Protein AF-A0A2V2YV41-F1 (afdb_monome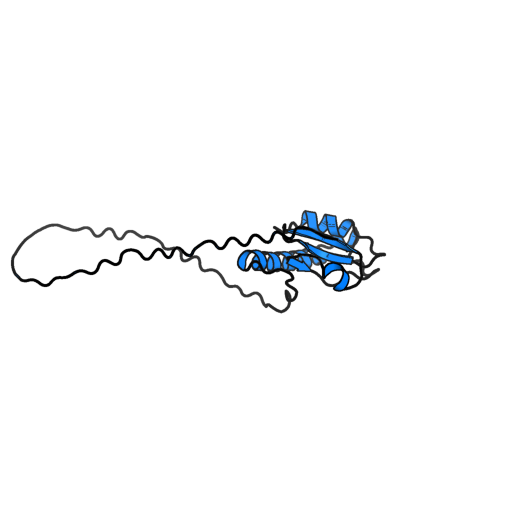r_lite)

Sequence (158 aa):
MPDKKQLKETIAQGDDSIDYVLILNTDGTFELIEGAGAGAVSHLNYVTRWNPFDQGNDYVGSKAAKDKEHISRIMDGAKKAWDKFKETGYTRITNLWEYPPLFHATTSTQIMNRSLTARCRKRPILVSSTCTRPHYCWADLIHKKPVLDFSITNSDET

Structure (mmCIF, N/CA/C/O backbone):
data_AF-A0A2V2YV41-F1
#
_entry.id   AF-A0A2V2YV41-F1
#
loop_
_atom_site.group_PDB
_atom_site.id
_atom_site.type_symbol
_atom_site.label_atom_id
_atom_site.label_alt_id
_atom_site.label_comp_id
_atom_site.label_asym_id
_atom_site.label_entity_id
_atom_site.label_seq_id
_atom_site.pdbx_PDB_ins_code
_atom_site.Cartn_x
_atom_site.Cartn_y
_atom_site.Cartn_z
_atom_site.occupancy
_atom_site.B_iso_or_equiv
_atom_site.auth_seq_id
_atom_site.auth_comp_id
_atom_site.auth_asym_id
_atom_site.auth_atom_id
_atom_site.pdbx_PDB_model_num
ATOM 1 N N . MET A 1 1 ? -0.597 -4.428 12.226 1.00 90.06 1 MET A N 1
ATOM 2 C CA . MET A 1 1 ? -0.262 -2.985 12.117 1.00 90.06 1 MET A CA 1
ATOM 3 C C . MET A 1 1 ? 0.453 -2.806 10.792 1.00 90.06 1 MET A C 1
ATOM 5 O O . MET A 1 1 ? 1.284 -3.662 10.513 1.00 90.06 1 MET A O 1
ATOM 9 N N . PRO A 1 2 ? 0.158 -1.754 10.010 1.00 94.75 2 PRO A N 1
ATOM 10 C CA . PRO A 1 2 ? 0.751 -1.560 8.692 1.00 94.75 2 PRO A CA 1
ATOM 11 C C . PRO A 1 2 ? 2.268 -1.415 8.785 1.00 94.75 2 PRO A C 1
ATOM 13 O O . PRO A 1 2 ? 2.764 -0.593 9.564 1.00 94.75 2 PRO A O 1
ATOM 16 N N . ASP A 1 3 ? 2.996 -2.191 7.987 1.00 97.19 3 ASP A N 1
ATOM 17 C CA . ASP A 1 3 ? 4.456 -2.176 7.961 1.00 97.19 3 ASP A CA 1
ATOM 18 C C . ASP A 1 3 ? 5.004 -1.518 6.689 1.00 97.19 3 ASP A C 1
ATOM 20 O O . ASP A 1 3 ? 4.593 -1.807 5.566 1.00 97.19 3 ASP A O 1
ATOM 24 N N . LYS A 1 4 ? 5.987 -0.632 6.871 1.00 97.25 4 LYS A N 1
ATOM 25 C CA . LYS A 1 4 ? 6.600 0.121 5.771 1.00 97.25 4 LYS A CA 1
ATOM 26 C C . LYS A 1 4 ? 7.481 -0.762 4.892 1.00 97.25 4 LYS A C 1
ATOM 28 O O . LYS A 1 4 ? 7.612 -0.473 3.704 1.00 97.25 4 LYS A O 1
ATOM 33 N N . LYS A 1 5 ? 8.146 -1.770 5.465 1.00 97.88 5 LYS A N 1
ATOM 34 C CA . LYS A 1 5 ? 8.995 -2.676 4.684 1.00 97.88 5 LYS A CA 1
ATOM 35 C C . LYS A 1 5 ? 8.114 -3.548 3.792 1.00 97.88 5 LYS A C 1
ATOM 37 O O . LYS A 1 5 ? 8.352 -3.574 2.589 1.00 97.88 5 LYS A O 1
ATOM 42 N N . GLN A 1 6 ? 7.058 -4.126 4.356 1.00 98.12 6 GLN A N 1
ATOM 43 C CA . GLN A 1 6 ? 6.089 -4.917 3.607 1.00 98.12 6 GLN A CA 1
ATOM 44 C C . GLN A 1 6 ? 5.402 -4.102 2.499 1.00 98.12 6 GLN A C 1
ATOM 46 O O . GLN A 1 6 ? 5.354 -4.570 1.370 1.00 98.12 6 GLN A O 1
ATOM 51 N N . LEU A 1 7 ? 5.006 -2.845 2.750 1.00 97.69 7 LEU A N 1
ATOM 52 C CA . LEU A 1 7 ? 4.485 -1.967 1.690 1.00 97.69 7 LEU A CA 1
ATOM 53 C C . LEU A 1 7 ? 5.456 -1.820 0.508 1.00 97.69 7 LEU A C 1
ATOM 55 O O . LEU A 1 7 ? 5.050 -1.873 -0.651 1.00 97.69 7 LEU A O 1
ATOM 59 N N . LYS A 1 8 ? 6.744 -1.592 0.792 1.00 98.12 8 LYS A N 1
ATOM 60 C CA . LYS A 1 8 ? 7.758 -1.435 -0.259 1.00 98.12 8 LYS A CA 1
ATOM 61 C C . LYS A 1 8 ? 7.934 -2.709 -1.069 1.00 98.12 8 LYS A C 1
ATOM 63 O O . LYS A 1 8 ? 8.119 -2.619 -2.275 1.00 98.12 8 LYS A O 1
ATOM 68 N N . GLU A 1 9 ? 7.920 -3.859 -0.404 1.00 98.06 9 GLU A N 1
ATOM 69 C CA . GLU A 1 9 ? 8.010 -5.164 -1.058 1.00 98.06 9 GLU A CA 1
ATOM 70 C C . GLU A 1 9 ? 6.800 -5.387 -1.969 1.00 98.06 9 GLU A C 1
ATOM 72 O O . GLU A 1 9 ? 6.989 -5.705 -3.139 1.00 98.06 9 GLU A O 1
ATOM 77 N N . THR A 1 10 ? 5.590 -5.099 -1.482 1.00 97.81 10 THR A N 1
ATOM 78 C CA . THR A 1 10 ? 4.350 -5.169 -2.264 1.00 97.81 10 THR A CA 1
ATOM 79 C C . THR A 1 10 ? 4.395 -4.260 -3.493 1.00 97.81 10 THR A C 1
ATOM 81 O O . THR A 1 10 ? 4.162 -4.725 -4.602 1.00 97.81 10 THR A O 1
ATOM 84 N N . ILE A 1 11 ? 4.762 -2.982 -3.343 1.00 96.88 11 ILE A N 1
ATOM 85 C CA . ILE A 1 11 ? 4.861 -2.055 -4.485 1.00 96.88 11 ILE A CA 1
ATOM 86 C C . ILE A 1 11 ? 5.948 -2.500 -5.469 1.00 96.88 11 ILE A C 1
ATOM 88 O O . ILE A 1 11 ? 5.744 -2.421 -6.675 1.00 96.88 11 ILE A O 1
ATOM 92 N N . ALA A 1 12 ? 7.089 -2.998 -4.982 1.00 97.50 12 ALA A N 1
ATOM 93 C CA . ALA A 1 12 ? 8.193 -3.431 -5.839 1.00 97.50 12 ALA A CA 1
ATOM 94 C C . ALA A 1 12 ? 7.843 -4.627 -6.737 1.00 97.50 12 ALA A C 1
ATOM 96 O O . ALA A 1 12 ? 8.488 -4.787 -7.774 1.00 97.50 12 ALA A O 1
ATOM 97 N N . GLN A 1 13 ? 6.872 -5.449 -6.324 1.00 96.12 13 GLN A N 1
ATOM 98 C CA . GLN A 1 13 ? 6.401 -6.631 -7.051 1.00 96.12 13 GLN A CA 1
ATOM 99 C C . GLN A 1 13 ? 5.414 -6.306 -8.180 1.00 96.12 13 GLN A C 1
ATOM 101 O O . GLN A 1 13 ? 5.215 -7.156 -9.041 1.00 96.12 13 GLN A O 1
ATOM 106 N N . GLY A 1 14 ? 4.805 -5.116 -8.184 1.00 94.06 14 GLY A N 1
ATOM 107 C CA . GLY A 1 14 ? 3.838 -4.733 -9.214 1.00 94.06 14 GLY A CA 1
ATOM 108 C C . GLY A 1 14 ? 4.480 -4.506 -10.585 1.00 94.06 14 GLY A C 1
ATOM 109 O O . GLY A 1 14 ? 5.595 -3.983 -10.682 1.00 94.06 14 GLY A O 1
ATOM 110 N N . ASP A 1 15 ? 3.753 -4.883 -11.636 1.00 93.25 15 ASP A N 1
ATOM 111 C CA . ASP A 1 15 ? 4.116 -4.653 -13.035 1.00 93.25 15 ASP A CA 1
ATOM 112 C C . ASP A 1 15 ? 3.401 -3.405 -13.575 1.00 93.25 15 ASP A C 1
ATOM 114 O O . ASP A 1 15 ? 2.194 -3.402 -13.766 1.00 93.25 15 ASP A O 1
ATOM 118 N N . ASP A 1 16 ? 4.138 -2.337 -13.877 1.00 92.12 16 ASP A N 1
ATOM 119 C CA . ASP A 1 16 ? 3.558 -1.070 -14.357 1.00 92.12 16 ASP A CA 1
ATOM 120 C C . ASP A 1 16 ? 2.839 -1.181 -15.720 1.00 92.12 16 ASP A C 1
ATOM 122 O O . ASP A 1 16 ? 2.260 -0.208 -16.197 1.00 92.12 16 ASP A O 1
ATOM 126 N N . SER A 1 17 ? 2.851 -2.357 -16.360 1.00 93.12 17 SER A N 1
ATOM 127 C CA . SER A 1 17 ? 2.025 -2.668 -17.531 1.00 93.12 17 SER A CA 1
ATOM 128 C C . SER A 1 17 ? 0.575 -3.075 -17.210 1.00 93.12 17 SER A C 1
ATOM 130 O O . SER A 1 17 ? -0.204 -3.274 -18.142 1.00 93.12 17 SER A O 1
ATOM 132 N N . ILE A 1 18 ? 0.203 -3.187 -15.930 1.00 93.00 18 ILE A N 1
ATOM 133 C CA . ILE A 1 18 ? -1.115 -3.638 -15.460 1.00 93.00 18 ILE A CA 1
ATOM 134 C C .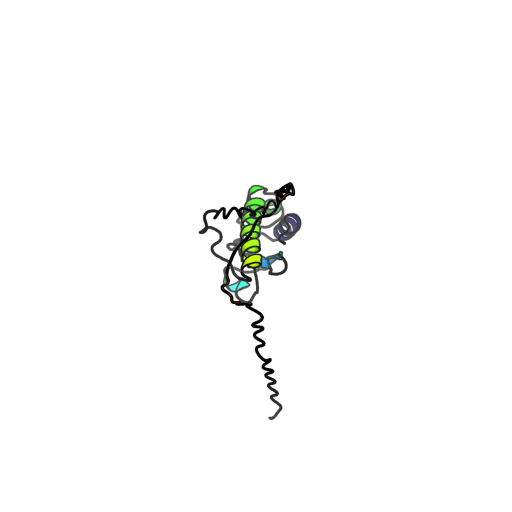 ILE A 1 18 ? -1.706 -2.604 -14.492 1.00 93.00 18 ILE A C 1
ATOM 136 O O . ILE A 1 18 ? -0.990 -1.998 -13.697 1.00 93.00 18 ILE A O 1
ATOM 140 N N . ASP A 1 19 ? -3.030 -2.433 -14.524 1.00 92.75 19 ASP A N 1
ATOM 141 C CA . ASP A 1 19 ? -3.746 -1.632 -13.530 1.00 92.75 19 ASP A CA 1
ATOM 142 C C . ASP A 1 19 ? -3.824 -2.368 -12.188 1.00 92.75 19 ASP A C 1
ATOM 144 O O . ASP A 1 19 ? -4.266 -3.521 -12.122 1.00 92.75 19 ASP A O 1
ATOM 148 N N . TYR A 1 20 ? -3.493 -1.677 -11.099 1.00 94.88 20 TYR A N 1
ATOM 149 C CA . TYR A 1 20 ? -3.603 -2.232 -9.752 1.00 94.88 20 TYR A CA 1
ATOM 150 C C . TYR A 1 20 ? -4.450 -1.378 -8.819 1.00 94.88 20 TYR A C 1
ATOM 152 O O . TYR A 1 20 ? -4.476 -0.152 -8.890 1.00 94.88 20 TYR A O 1
ATOM 160 N N . VAL A 1 21 ? -5.061 -2.024 -7.831 1.00 94.69 21 VAL A N 1
ATOM 161 C 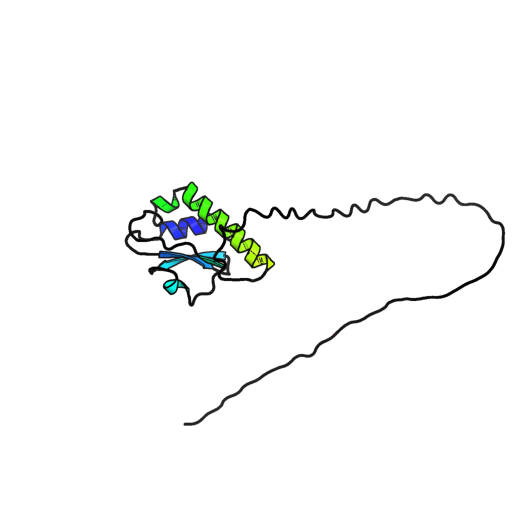CA . VAL A 1 21 ? -5.609 -1.364 -6.647 1.00 94.69 21 VAL A CA 1
ATOM 162 C C . VAL A 1 21 ? -4.827 -1.826 -5.430 1.00 94.69 21 VAL A C 1
ATOM 164 O O . VAL A 1 21 ? -4.867 -2.996 -5.053 1.00 94.69 21 VAL A O 1
ATOM 167 N N . LEU A 1 22 ? -4.143 -0.888 -4.777 1.00 95.38 22 LEU A N 1
ATOM 168 C CA . LEU A 1 22 ? -3.520 -1.143 -3.485 1.00 95.38 22 LEU A CA 1
ATOM 169 C C . LEU A 1 22 ? -4.584 -1.138 -2.384 1.00 95.38 22 LEU A C 1
ATOM 171 O O . LEU A 1 22 ? -5.354 -0.176 -2.249 1.00 95.38 22 LEU A O 1
ATOM 175 N N . ILE A 1 23 ? -4.575 -2.178 -1.557 1.00 96.19 23 ILE A N 1
ATOM 176 C CA . ILE A 1 23 ? -5.420 -2.293 -0.368 1.00 96.19 23 ILE A CA 1
ATOM 177 C C . ILE A 1 23 ? -4.584 -2.517 0.891 1.00 96.19 23 ILE A C 1
ATOM 179 O O . ILE A 1 23 ? -3.462 -3.021 0.846 1.00 96.19 23 ILE A O 1
ATOM 183 N N . LEU A 1 24 ? -5.159 -2.131 2.029 1.00 97.38 24 LEU A N 1
ATOM 184 C CA . LEU A 1 24 ? -4.695 -2.516 3.358 1.00 97.38 24 LEU A CA 1
ATOM 185 C C . LEU A 1 24 ? -5.712 -3.485 3.959 1.00 97.38 24 LEU A C 1
ATOM 187 O O . LEU A 1 24 ? -6.835 -3.082 4.268 1.00 97.38 24 LEU A O 1
ATOM 191 N N . ASN A 1 25 ? -5.316 -4.735 4.152 1.00 97.38 25 ASN A N 1
ATOM 192 C CA . ASN A 1 25 ? -6.153 -5.789 4.708 1.00 97.38 25 ASN A CA 1
ATOM 193 C C . ASN A 1 25 ? -6.408 -5.597 6.211 1.00 97.38 25 ASN A C 1
ATOM 195 O O . ASN A 1 25 ? -5.714 -4.847 6.903 1.00 97.38 25 ASN A O 1
ATOM 199 N N . THR A 1 26 ? -7.427 -6.279 6.742 1.00 96.94 26 THR A N 1
ATOM 200 C CA . THR A 1 26 ? -7.803 -6.206 8.170 1.00 96.94 26 THR A CA 1
ATOM 201 C C . THR A 1 26 ? -6.785 -6.840 9.119 1.00 96.94 26 THR A C 1
ATOM 203 O O . THR A 1 26 ? -6.840 -6.601 10.323 1.00 96.94 26 THR A O 1
ATOM 206 N N . ASP A 1 27 ? -5.838 -7.617 8.598 1.00 96.19 27 ASP A N 1
ATOM 207 C CA . ASP A 1 27 ? -4.672 -8.127 9.329 1.00 96.19 27 ASP A CA 1
ATOM 208 C C . ASP A 1 27 ? -3.502 -7.115 9.371 1.00 96.19 27 ASP A C 1
ATOM 210 O O . ASP A 1 27 ? -2.567 -7.244 10.167 1.00 96.19 27 ASP A O 1
ATOM 214 N N . GLY A 1 28 ? -3.595 -6.040 8.584 1.00 96.31 28 GLY A N 1
ATOM 215 C CA . GLY A 1 28 ? -2.594 -4.988 8.472 1.00 96.31 28 GLY A CA 1
ATOM 216 C C . GLY A 1 28 ? -1.540 -5.236 7.398 1.00 96.31 28 GLY A C 1
ATOM 217 O O . GLY A 1 28 ? -0.518 -4.551 7.427 1.00 96.31 28 GLY A O 1
ATOM 218 N N . THR A 1 29 ? -1.767 -6.186 6.489 1.00 97.81 29 THR A N 1
ATOM 219 C CA . THR A 1 29 ? -0.913 -6.432 5.320 1.00 97.81 29 THR A CA 1
ATOM 220 C C . THR A 1 29 ? -1.365 -5.614 4.109 1.00 97.81 29 THR A C 1
ATOM 222 O O . THR A 1 29 ? -2.546 -5.295 3.956 1.00 97.81 29 THR A O 1
ATOM 225 N N . PHE A 1 30 ? -0.414 -5.237 3.259 1.00 98.00 30 PHE A N 1
ATOM 226 C CA . PHE A 1 30 ? -0.659 -4.582 1.977 1.00 98.00 30 PHE A CA 1
ATOM 227 C C . PHE A 1 30 ? -0.721 -5.594 0.839 1.00 98.00 30 PHE A C 1
ATOM 229 O O . PHE A 1 30 ? 0.124 -6.486 0.757 1.00 98.00 30 PHE A O 1
ATOM 236 N N . GLU A 1 31 ? -1.651 -5.391 -0.083 1.00 97.19 31 GLU A N 1
ATOM 237 C CA . GLU A 1 31 ? -1.836 -6.259 -1.243 1.00 97.19 31 GLU A CA 1
ATOM 238 C C . GLU A 1 31 ? -2.147 -5.426 -2.489 1.00 97.19 31 GLU A C 1
ATOM 240 O O . GLU A 1 31 ? -2.850 -4.413 -2.407 1.00 97.19 31 GLU A O 1
ATOM 245 N N . LEU A 1 32 ? -1.588 -5.836 -3.630 1.00 96.19 32 LEU A N 1
ATOM 246 C CA . LEU A 1 32 ? -1.920 -5.292 -4.944 1.00 96.19 32 LEU A CA 1
ATOM 247 C C . LEU A 1 32 ? -2.903 -6.240 -5.617 1.00 96.19 32 LEU A C 1
ATOM 249 O O . LEU A 1 32 ? -2.574 -7.395 -5.874 1.00 96.19 32 LEU A O 1
ATOM 253 N N . ILE A 1 33 ? -4.096 -5.736 -5.904 1.00 95.94 33 ILE A N 1
ATOM 254 C CA . ILE A 1 33 ? -5.128 -6.481 -6.619 1.00 95.94 33 ILE A CA 1
ATOM 255 C C . ILE A 1 33 ? -5.142 -6.004 -8.063 1.00 95.94 33 ILE A C 1
ATOM 257 O O . ILE A 1 33 ? -5.284 -4.807 -8.309 1.00 95.94 33 ILE A O 1
ATOM 261 N N . GLU A 1 34 ? -4.989 -6.929 -9.004 1.00 95.06 34 GLU A N 1
ATOM 262 C CA . GLU A 1 34 ? -5.073 -6.632 -10.435 1.00 95.06 34 GLU A CA 1
ATOM 263 C C . GLU A 1 34 ? -6.492 -6.193 -10.816 1.00 95.06 34 GLU A C 1
ATOM 265 O O . GLU A 1 34 ? -7.485 -6.830 -10.447 1.00 95.06 34 GLU A O 1
ATOM 270 N N . GLY A 1 35 ? -6.586 -5.107 -11.579 1.00 89.94 35 GLY A N 1
ATOM 271 C CA . GLY A 1 35 ? -7.828 -4.636 -12.174 1.00 89.94 35 GLY A CA 1
ATOM 272 C C . GLY A 1 35 ? -8.052 -3.134 -12.043 1.00 89.94 35 GLY A C 1
ATOM 273 O O . GLY A 1 35 ? -7.622 -2.474 -11.097 1.00 89.94 35 GLY A O 1
ATOM 274 N N . ALA A 1 36 ? -8.812 -2.601 -12.995 1.00 80.12 36 ALA A N 1
ATOM 275 C CA . ALA A 1 36 ? -9.175 -1.196 -13.021 1.00 80.12 36 ALA A CA 1
ATOM 276 C C . ALA A 1 36 ? -10.310 -0.880 -12.029 1.00 80.12 36 ALA A C 1
ATOM 278 O O . ALA A 1 36 ? -11.393 -1.477 -12.047 1.00 80.12 36 ALA A O 1
ATOM 279 N N . GLY A 1 37 ? -10.101 0.148 -11.206 1.00 79.81 37 GLY A N 1
ATOM 280 C CA . GLY A 1 37 ? -11.177 0.799 -10.461 1.00 79.81 37 GLY A CA 1
ATOM 281 C C . GLY A 1 37 ? -11.682 0.067 -9.212 1.00 79.81 37 GLY A C 1
ATOM 282 O O . GLY A 1 37 ? -11.160 -0.940 -8.747 1.00 79.81 37 GLY A O 1
ATOM 283 N N . ALA A 1 38 ? -12.746 0.616 -8.619 1.00 79.75 38 ALA A N 1
ATOM 284 C CA . ALA A 1 38 ? -13.278 0.156 -7.332 1.00 79.75 38 ALA A CA 1
ATOM 285 C C . ALA A 1 38 ? -13.944 -1.235 -7.381 1.00 79.75 38 ALA A C 1
ATOM 287 O O . ALA A 1 38 ? -14.106 -1.871 -6.339 1.00 79.75 38 ALA A O 1
ATOM 288 N N . GLY A 1 39 ? -14.346 -1.696 -8.571 1.00 85.56 39 GLY A N 1
ATOM 289 C CA . GLY A 1 39 ? -15.023 -2.981 -8.759 1.00 85.56 39 GLY A CA 1
ATOM 290 C C . GLY A 1 39 ? -14.146 -4.174 -8.379 1.00 85.56 39 GLY A C 1
ATOM 291 O O . GLY A 1 39 ? -14.644 -5.092 -7.724 1.00 85.56 39 GLY A O 1
ATOM 292 N N . ALA A 1 40 ? -12.843 -4.102 -8.686 1.00 87.06 40 ALA A N 1
ATOM 293 C CA . ALA A 1 40 ? -11.864 -5.164 -8.438 1.00 87.06 40 ALA A CA 1
ATOM 294 C C . ALA A 1 40 ? -11.788 -5.585 -6.962 1.00 87.06 40 ALA A C 1
ATOM 296 O O . ALA A 1 40 ? -11.584 -6.752 -6.653 1.00 87.06 40 ALA A O 1
ATOM 297 N N . VAL A 1 41 ? -12.040 -4.652 -6.040 1.00 90.62 41 VAL A N 1
ATOM 298 C CA . VAL A 1 41 ? -11.914 -4.881 -4.591 1.00 90.62 41 VAL A CA 1
ATOM 299 C C . VAL A 1 41 ? -13.253 -4.871 -3.851 1.00 90.62 41 VAL A C 1
ATOM 301 O O . VAL A 1 41 ? -13.298 -5.035 -2.636 1.00 90.62 41 VAL A O 1
ATOM 304 N N . SER A 1 42 ? -14.372 -4.696 -4.558 1.00 89.31 42 SER A N 1
ATOM 305 C CA . SER A 1 42 ? -15.707 -4.518 -3.956 1.00 89.31 42 SER A CA 1
ATOM 306 C C . SER A 1 42 ? -16.184 -5.703 -3.100 1.00 89.31 42 SER A C 1
ATOM 308 O O . SER A 1 42 ? -16.937 -5.520 -2.138 1.00 89.31 42 SER A O 1
ATOM 310 N N . HIS A 1 43 ? -15.721 -6.911 -3.420 1.00 90.38 43 HIS A N 1
ATOM 311 C CA . HIS A 1 43 ? -16.044 -8.153 -2.720 1.00 90.38 43 HIS A CA 1
ATOM 312 C C . HIS A 1 43 ? -15.093 -8.456 -1.549 1.00 90.38 43 HIS A C 1
ATOM 314 O O . HIS A 1 43 ? -15.375 -9.342 -0.747 1.00 90.38 43 HIS A O 1
ATOM 320 N N . LEU A 1 44 ? -13.991 -7.712 -1.419 1.00 94.00 44 LEU A N 1
ATOM 321 C CA . LEU A 1 44 ? -12.967 -7.946 -0.405 1.00 94.00 44 LEU A CA 1
ATOM 322 C C . LEU A 1 44 ? -13.285 -7.224 0.912 1.00 94.00 44 LEU A C 1
ATOM 324 O O . LEU A 1 44 ? -14.052 -6.248 0.967 1.00 94.00 44 LEU A O 1
ATOM 328 N N . ASN A 1 45 ? -12.669 -7.711 1.990 1.00 94.69 45 ASN A N 1
ATOM 329 C CA . ASN A 1 45 ? -12.716 -7.088 3.306 1.00 94.69 45 ASN A CA 1
ATOM 330 C C . ASN A 1 45 ? -11.369 -6.435 3.628 1.00 94.69 45 ASN A C 1
ATOM 332 O O . ASN A 1 45 ? -10.405 -7.109 3.978 1.00 94.69 45 ASN A O 1
ATOM 336 N N . TYR A 1 46 ? -11.317 -5.113 3.516 1.00 95.94 46 TYR A N 1
ATOM 337 C CA . TYR A 1 46 ? -10.101 -4.326 3.686 1.00 95.94 46 TYR A CA 1
ATOM 338 C C . TYR A 1 46 ? -10.375 -3.101 4.561 1.00 95.94 46 TYR A C 1
ATOM 340 O O . TYR A 1 46 ? -11.495 -2.592 4.629 1.00 95.94 46 TYR A O 1
ATOM 348 N N . VAL A 1 47 ? -9.343 -2.592 5.224 1.00 96.38 47 VAL A N 1
ATOM 349 C CA . VAL A 1 47 ? -9.400 -1.377 6.047 1.00 96.38 47 VAL A CA 1
ATOM 350 C C . VAL A 1 47 ? -9.540 -0.143 5.169 1.00 96.38 47 VAL A C 1
ATOM 352 O O . VAL A 1 47 ? -10.453 0.657 5.361 1.00 96.38 47 VAL A O 1
ATOM 355 N N . THR A 1 48 ? -8.657 0.012 4.186 1.00 95.62 48 THR A N 1
ATOM 356 C CA . THR A 1 48 ? -8.698 1.113 3.218 1.00 95.62 48 THR A CA 1
ATOM 357 C C . THR A 1 48 ? -8.124 0.683 1.870 1.00 95.62 48 THR A C 1
ATOM 359 O O . THR A 1 48 ? -7.472 -0.358 1.773 1.00 95.62 48 THR A O 1
ATOM 362 N N . ARG A 1 49 ? -8.395 1.479 0.837 1.00 94.25 49 ARG A N 1
ATOM 363 C CA . ARG A 1 49 ? -7.850 1.319 -0.510 1.00 94.25 49 ARG A CA 1
ATOM 364 C C . ARG A 1 49 ? -7.358 2.661 -1.025 1.00 94.25 49 ARG A C 1
ATOM 366 O O . ARG A 1 49 ? -7.898 3.703 -0.647 1.00 94.25 49 ARG A O 1
ATOM 373 N N . TRP A 1 50 ? -6.397 2.617 -1.933 1.00 92.50 50 TRP A N 1
ATOM 374 C CA . TRP A 1 50 ? -5.953 3.795 -2.667 1.00 92.50 50 TRP A CA 1
ATOM 375 C C . TRP A 1 50 ? -6.675 3.905 -4.009 1.00 92.50 50 TRP A C 1
ATOM 377 O O . TRP A 1 50 ? -7.444 3.021 -4.408 1.00 92.50 50 TRP A O 1
ATOM 387 N N . ASN A 1 51 ? -6.478 5.044 -4.674 1.00 88.12 51 ASN A N 1
ATOM 388 C CA . ASN A 1 51 ? -6.886 5.174 -6.066 1.00 88.12 51 ASN A CA 1
ATOM 389 C C . ASN A 1 51 ? -6.161 4.120 -6.913 1.00 88.12 51 ASN A C 1
ATOM 391 O O . ASN A 1 51 ? -5.059 3.714 -6.532 1.00 88.12 51 ASN A O 1
ATOM 395 N N . PRO A 1 52 ? -6.774 3.684 -8.027 1.00 87.62 52 PRO A N 1
ATOM 396 C CA . PRO A 1 52 ? -6.119 2.775 -8.951 1.00 87.62 52 PRO A CA 1
ATOM 397 C C . PRO A 1 52 ? -4.765 3.336 -9.382 1.00 87.62 52 PRO A C 1
ATOM 399 O O . PRO A 1 52 ? -4.621 4.536 -9.630 1.00 87.62 52 PRO A O 1
ATOM 402 N N . PHE A 1 53 ? -3.774 2.462 -9.413 1.00 90.56 53 PHE A N 1
ATOM 403 C CA . PHE A 1 53 ? -2.503 2.690 -10.064 1.00 90.56 53 PHE A CA 1
ATOM 404 C C . PHE A 1 53 ? -2.690 2.267 -11.512 1.00 90.56 53 PHE A C 1
ATOM 406 O O . PHE A 1 53 ? -2.583 1.088 -11.833 1.00 90.56 53 PHE A O 1
ATOM 413 N N . ASP A 1 54 ? -3.068 3.241 -12.336 1.00 85.94 54 ASP A N 1
ATOM 414 C CA . ASP A 1 54 ? -3.245 3.043 -13.773 1.00 85.94 54 ASP A CA 1
ATOM 415 C C . ASP A 1 54 ? -1.919 2.636 -14.431 1.00 85.94 54 ASP A C 1
ATOM 417 O O . ASP A 1 54 ? -0.849 3.107 -14.044 1.00 85.94 54 ASP A O 1
ATOM 421 N N . GLN A 1 55 ? -1.991 1.805 -15.456 1.00 88.31 55 GLN A N 1
ATOM 422 C CA . GLN A 1 55 ? -0.845 1.395 -16.252 1.00 88.31 55 GLN A CA 1
ATOM 423 C C . GLN A 1 55 ? 0.001 2.597 -16.725 1.00 88.31 55 GLN A C 1
ATOM 425 O O . GLN A 1 55 ? -0.513 3.567 -17.293 1.00 88.31 55 GLN A O 1
ATOM 430 N N . GLY A 1 56 ? 1.325 2.491 -16.577 1.00 84.38 56 GLY A N 1
ATOM 431 C CA . GLY A 1 56 ? 2.298 3.428 -17.146 1.00 84.38 56 GLY A CA 1
ATOM 432 C C . GLY A 1 56 ? 2.472 4.744 -16.383 1.00 84.38 56 GLY A C 1
ATOM 433 O O . GLY A 1 56 ? 3.013 5.699 -16.947 1.00 84.38 56 GLY A O 1
ATOM 434 N N . ASN A 1 57 ? 1.994 4.835 -15.139 1.00 84.31 57 ASN A N 1
ATOM 435 C CA . ASN A 1 57 ? 2.143 6.032 -14.304 1.00 84.31 57 ASN A CA 1
ATOM 436 C C . ASN A 1 57 ? 3.292 5.945 -13.284 1.00 84.31 57 ASN A C 1
ATOM 438 O O . ASN A 1 57 ? 3.434 6.860 -12.466 1.00 84.31 57 ASN A O 1
ATOM 442 N N . ASP A 1 58 ? 4.107 4.883 -13.333 1.00 86.38 58 ASP A N 1
ATOM 443 C CA . ASP A 1 58 ? 5.245 4.640 -12.441 1.00 86.38 58 ASP A CA 1
ATOM 444 C C . ASP A 1 58 ? 4.864 4.607 -10.936 1.00 86.38 58 ASP A C 1
ATOM 446 O O . ASP A 1 58 ? 5.723 4.838 -10.075 1.00 86.38 58 ASP A O 1
ATOM 450 N N . TYR A 1 59 ? 3.602 4.320 -10.572 1.00 88.31 59 TYR A N 1
ATOM 451 C CA . TYR A 1 59 ? 3.190 4.143 -9.165 1.00 88.31 59 TYR A CA 1
ATOM 452 C C . TYR A 1 59 ? 3.402 2.723 -8.632 1.00 88.31 59 TYR A C 1
ATOM 454 O O . TYR A 1 59 ? 3.334 2.512 -7.418 1.00 88.31 59 TYR A O 1
ATOM 462 N N . VAL A 1 60 ? 3.719 1.759 -9.497 1.00 93.31 60 VAL A N 1
ATOM 463 C CA . VAL A 1 60 ? 4.122 0.403 -9.104 1.00 93.31 60 VAL A CA 1
ATOM 464 C C . VAL A 1 60 ? 5.511 0.047 -9.634 1.00 93.31 60 VAL A C 1
ATOM 466 O O . VAL A 1 60 ? 6.101 0.726 -10.473 1.00 93.31 60 VAL A O 1
ATOM 469 N N . GLY A 1 61 ? 6.092 -1.006 -9.070 1.00 95.12 61 GLY A N 1
ATOM 470 C CA . GLY A 1 61 ? 7.391 -1.531 -9.454 1.00 95.12 61 GLY A CA 1
ATOM 471 C C . GLY A 1 61 ? 8.568 -0.972 -8.653 1.00 95.12 61 GLY A C 1
ATOM 472 O O . GLY A 1 61 ? 8.465 -0.174 -7.714 1.00 95.12 61 GLY A O 1
ATOM 473 N N . SER A 1 62 ? 9.762 -1.435 -9.026 1.00 95.94 62 SER A N 1
ATOM 474 C CA . SER A 1 62 ? 11.001 -1.205 -8.269 1.00 95.94 62 SER A CA 1
ATOM 475 C C . SER A 1 62 ? 11.407 0.268 -8.129 1.00 95.94 62 SER A C 1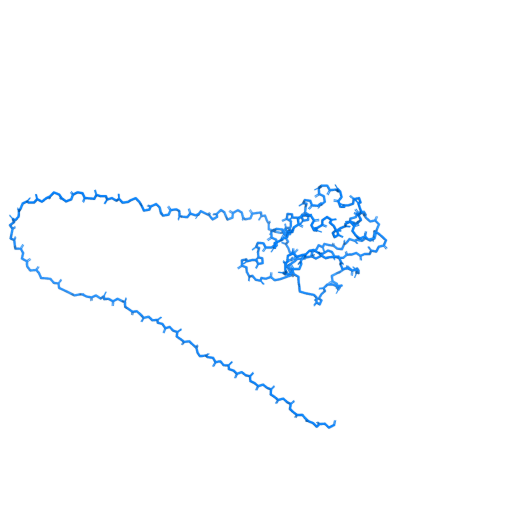
ATOM 477 O O . SER A 1 62 ? 12.143 0.609 -7.197 1.00 95.94 62 SER A O 1
ATOM 479 N N . LYS A 1 63 ? 10.981 1.141 -9.052 1.00 93.75 63 LYS A N 1
ATOM 480 C CA . LYS A 1 63 ? 11.231 2.589 -8.970 1.00 93.75 63 LYS A CA 1
ATOM 481 C C . LYS A 1 63 ? 10.308 3.237 -7.938 1.00 93.75 63 LYS A C 1
ATOM 483 O O . LYS A 1 63 ? 10.818 3.858 -7.005 1.00 93.75 63 LYS A O 1
ATOM 488 N N . ALA A 1 64 ? 8.999 2.999 -8.041 1.00 94.25 64 ALA A N 1
ATOM 489 C CA . ALA A 1 64 ? 7.990 3.482 -7.097 1.00 94.25 64 ALA A CA 1
ATOM 490 C C . ALA A 1 64 ? 8.303 3.067 -5.650 1.00 94.25 64 ALA A C 1
ATOM 492 O O . ALA A 1 64 ? 8.259 3.878 -4.725 1.00 94.25 64 ALA A O 1
ATOM 493 N N . ALA A 1 65 ? 8.751 1.824 -5.448 1.00 96.38 65 ALA A N 1
ATOM 494 C CA . ALA A 1 65 ? 9.128 1.307 -4.129 1.00 96.38 65 ALA A CA 1
ATOM 495 C C . ALA A 1 65 ? 10.310 2.050 -3.467 1.00 96.38 65 ALA A C 1
ATOM 497 O O . ALA A 1 65 ? 10.487 2.013 -2.239 1.00 96.38 65 ALA A O 1
ATOM 498 N N . LYS A 1 66 ? 11.154 2.711 -4.270 1.00 96.12 66 LYS A N 1
ATOM 499 C CA . LYS A 1 66 ? 12.299 3.508 -3.803 1.00 96.12 66 LYS A CA 1
ATOM 500 C C . LYS A 1 66 ? 11.946 4.981 -3.604 1.00 96.12 66 LYS A C 1
ATOM 502 O O . LYS A 1 66 ? 12.696 5.669 -2.903 1.00 96.12 66 LYS A O 1
ATOM 507 N N . ASP A 1 67 ? 10.827 5.446 -4.153 1.00 96.00 67 ASP A N 1
ATOM 508 C CA . ASP A 1 67 ? 10.339 6.803 -3.946 1.00 96.00 67 ASP A CA 1
ATOM 509 C C . ASP A 1 67 ? 9.898 6.984 -2.486 1.00 96.00 67 ASP A C 1
ATOM 511 O O . ASP A 1 67 ? 8.926 6.414 -1.985 1.00 96.00 67 ASP A O 1
ATOM 515 N N . LYS A 1 68 ? 10.668 7.795 -1.758 1.00 95.19 68 LYS A N 1
ATOM 516 C CA . LYS A 1 68 ? 10.427 8.048 -0.338 1.00 95.19 68 LYS A CA 1
ATOM 517 C C . LYS A 1 68 ? 9.141 8.829 -0.108 1.00 95.19 68 LYS A C 1
ATOM 519 O O . LYS A 1 68 ? 8.514 8.602 0.929 1.00 95.19 68 LYS A O 1
ATOM 524 N N . GLU A 1 69 ? 8.790 9.749 -1.000 1.00 93.44 69 GLU A N 1
ATOM 525 C CA . GLU A 1 69 ? 7.602 10.584 -0.857 1.00 93.44 69 GLU A CA 1
ATOM 526 C C . GLU A 1 69 ? 6.352 9.746 -1.104 1.00 93.44 69 GLU A C 1
ATOM 528 O O . GLU A 1 69 ? 5.482 9.691 -0.232 1.00 93.44 69 GLU A O 1
ATOM 533 N N . HIS A 1 70 ? 6.322 9.008 -2.215 1.00 92.44 70 HIS A N 1
ATOM 534 C CA . HIS A 1 70 ? 5.230 8.097 -2.553 1.00 92.44 70 HIS A CA 1
ATOM 535 C C . HIS A 1 70 ? 4.944 7.102 -1.413 1.00 92.44 70 HIS A C 1
ATOM 537 O O . HIS A 1 70 ? 3.834 7.061 -0.874 1.00 92.44 70 HIS A O 1
ATOM 543 N N . ILE A 1 71 ? 5.974 6.388 -0.942 1.00 95.69 71 ILE A N 1
ATOM 544 C CA . ILE A 1 71 ? 5.836 5.418 0.156 1.00 95.69 71 ILE A CA 1
ATOM 545 C C . ILE A 1 71 ? 5.389 6.085 1.460 1.00 95.69 71 ILE A C 1
ATOM 547 O O . ILE A 1 71 ? 4.602 5.509 2.211 1.00 95.69 71 ILE A O 1
ATOM 551 N N . SER A 1 72 ? 5.898 7.279 1.774 1.00 94.31 72 SER A N 1
ATOM 552 C CA . SER A 1 72 ? 5.526 7.954 3.024 1.00 94.31 72 SER A CA 1
ATOM 553 C C . SER A 1 72 ? 4.075 8.432 2.989 1.00 94.31 72 SER A C 1
ATOM 555 O O . SER A 1 72 ? 3.358 8.211 3.961 1.00 94.31 72 SER A O 1
ATOM 557 N N . ARG A 1 73 ? 3.601 8.967 1.855 1.00 93.19 73 ARG A N 1
ATOM 558 C CA . ARG A 1 73 ? 2.198 9.373 1.674 1.00 93.19 73 ARG A CA 1
ATOM 559 C C . ARG A 1 73 ? 1.232 8.201 1.844 1.00 93.19 73 ARG A C 1
ATOM 561 O O . ARG A 1 73 ? 0.220 8.345 2.529 1.00 93.19 73 ARG A O 1
ATOM 568 N N . ILE A 1 74 ? 1.554 7.040 1.270 1.00 94.50 74 ILE A N 1
ATOM 569 C CA . ILE A 1 74 ? 0.744 5.825 1.440 1.00 94.50 74 ILE A CA 1
ATOM 570 C C . ILE A 1 74 ? 0.758 5.376 2.903 1.00 94.50 74 ILE A C 1
ATOM 572 O O . ILE A 1 74 ? -0.305 5.168 3.487 1.00 94.50 74 ILE A O 1
ATOM 576 N N . MET A 1 75 ? 1.934 5.291 3.532 1.00 96.00 75 MET A N 1
ATOM 577 C CA . MET A 1 75 ? 2.038 4.864 4.933 1.00 96.00 75 MET A CA 1
ATOM 578 C C . MET A 1 75 ? 1.295 5.782 5.901 1.00 96.00 75 MET A C 1
ATOM 580 O O . MET A 1 75 ? 0.702 5.293 6.862 1.00 96.00 75 MET A O 1
ATOM 584 N N . ASP A 1 76 ? 1.317 7.092 5.678 1.00 94.88 76 ASP A N 1
ATOM 585 C CA . ASP A 1 76 ? 0.615 8.040 6.540 1.00 94.88 76 ASP A CA 1
ATOM 586 C C . ASP A 1 76 ? -0.906 7.878 6.421 1.00 94.88 76 ASP A C 1
ATOM 588 O O . ASP A 1 76 ? -1.609 7.891 7.434 1.00 94.88 76 ASP A O 1
ATOM 592 N N . GLY A 1 77 ? -1.416 7.643 5.207 1.00 93.81 77 GLY A N 1
ATOM 593 C CA . GLY A 1 77 ? -2.816 7.270 4.992 1.00 93.81 77 GLY A CA 1
ATOM 594 C C . GLY A 1 77 ? -3.172 5.937 5.657 1.00 93.81 77 GLY A C 1
ATOM 595 O O . GLY A 1 77 ? -4.181 5.844 6.356 1.00 93.81 77 GLY A O 1
ATOM 596 N N . ALA A 1 78 ? -2.308 4.931 5.514 1.00 95.44 78 ALA A N 1
ATOM 597 C CA . ALA A 1 78 ? -2.506 3.599 6.076 1.00 95.44 78 ALA A CA 1
ATOM 598 C C . ALA A 1 78 ? -2.578 3.621 7.607 1.00 95.44 78 ALA A C 1
ATOM 600 O O . ALA A 1 78 ? -3.460 2.992 8.186 1.00 95.44 78 ALA A O 1
ATOM 601 N N . LYS A 1 79 ? -1.690 4.375 8.267 1.00 95.31 79 LYS A N 1
ATOM 602 C CA . LYS A 1 79 ? -1.694 4.537 9.729 1.00 95.31 79 LYS A CA 1
ATOM 603 C C . LYS A 1 79 ? -2.990 5.172 10.217 1.00 95.31 79 LYS A C 1
ATOM 605 O O . LYS A 1 79 ? -3.646 4.602 11.078 1.00 95.31 79 LYS A O 1
ATOM 610 N N . LYS A 1 80 ? -3.412 6.283 9.604 1.00 94.38 80 LYS A N 1
ATOM 611 C CA . LYS A 1 80 ? -4.675 6.954 9.956 1.00 94.38 80 LYS A CA 1
ATOM 612 C C . LYS A 1 80 ? -5.884 6.030 9.791 1.00 94.38 80 LYS A C 1
ATOM 614 O O . LYS A 1 80 ? -6.762 5.999 10.650 1.00 94.38 80 LYS A O 1
ATOM 619 N N . ALA A 1 81 ? -5.930 5.271 8.697 1.00 94.75 81 ALA A N 1
ATOM 620 C CA . ALA A 1 81 ? -6.997 4.305 8.458 1.00 94.75 81 ALA A CA 1
ATOM 621 C C . ALA A 1 81 ? -6.987 3.180 9.495 1.00 94.75 81 ALA A C 1
ATOM 623 O O . ALA A 1 81 ? -8.034 2.800 10.016 1.00 94.75 81 ALA A O 1
ATOM 624 N N . TRP A 1 82 ? -5.797 2.672 9.812 1.00 96.19 82 TRP A N 1
ATOM 625 C CA . TRP A 1 82 ? -5.605 1.606 10.781 1.00 96.19 82 TRP A CA 1
ATOM 626 C C . TRP A 1 82 ? -6.002 2.025 12.194 1.00 96.19 82 TRP A C 1
ATOM 628 O O . TRP A 1 82 ? -6.692 1.270 12.873 1.00 96.19 82 TRP A O 1
ATOM 638 N N . ASP A 1 83 ? -5.625 3.228 12.621 1.00 94.94 83 ASP A N 1
ATOM 639 C CA . ASP A 1 83 ? -5.992 3.765 13.932 1.00 94.94 83 ASP A CA 1
ATOM 640 C C . ASP A 1 83 ? -7.518 3.872 14.062 1.00 94.94 83 ASP A C 1
ATOM 642 O O . ASP A 1 83 ? -8.098 3.401 15.041 1.00 94.94 83 ASP A O 1
ATOM 646 N N . LYS A 1 84 ? -8.194 4.359 13.014 1.00 94.06 84 LYS A N 1
ATOM 647 C CA . LYS A 1 84 ? -9.661 4.413 12.969 1.00 94.06 84 LYS A CA 1
ATOM 648 C C . LYS A 1 84 ? -10.300 3.023 12.982 1.00 94.06 84 LYS A C 1
ATOM 650 O O . LYS A 1 84 ? -11.297 2.817 13.674 1.00 94.06 84 LYS A O 1
ATOM 655 N N . PHE A 1 85 ? -9.737 2.055 12.259 1.00 95.62 85 PHE A N 1
ATOM 656 C CA . PHE A 1 85 ? -10.191 0.662 12.306 1.00 95.62 85 PHE A CA 1
ATOM 657 C C . PHE A 1 85 ? -10.017 0.056 13.703 1.00 95.62 85 PHE A C 1
ATOM 659 O O . PHE A 1 85 ? -10.914 -0.619 14.199 1.00 95.62 85 PHE A O 1
ATOM 666 N N . LYS A 1 86 ? -8.901 0.339 14.379 1.00 95.62 86 LYS A N 1
ATOM 667 C CA . LYS A 1 86 ? -8.643 -0.117 15.750 1.00 95.62 86 LYS A CA 1
ATOM 668 C C . LYS A 1 86 ? -9.617 0.475 16.766 1.00 95.62 86 LYS A C 1
ATOM 670 O O . LYS A 1 86 ? -9.953 -0.218 17.722 1.00 95.62 86 LYS A O 1
ATOM 675 N N . GLU A 1 87 ? -10.042 1.718 16.566 1.00 95.44 87 GLU A N 1
ATOM 676 C CA . GLU A 1 87 ? -11.001 2.408 17.432 1.00 95.44 87 GLU A CA 1
ATOM 677 C C . GLU A 1 87 ? -12.449 1.956 17.187 1.00 95.44 87 GLU A C 1
ATOM 679 O O . GLU A 1 87 ? -13.194 1.718 18.134 1.00 95.44 87 GLU A O 1
ATOM 684 N N . THR A 1 88 ? -12.852 1.830 15.920 1.00 94.25 88 THR A N 1
ATOM 685 C CA . THR A 1 88 ? -14.270 1.685 15.535 1.00 94.25 88 THR A CA 1
ATOM 686 C C . THR A 1 88 ? -14.649 0.299 15.022 1.00 94.25 88 THR A C 1
ATOM 688 O O . THR A 1 88 ? -15.828 -0.039 14.984 1.00 94.25 88 THR A O 1
ATOM 691 N N . GLY A 1 89 ? -13.676 -0.497 14.577 1.00 94.19 89 GLY A N 1
ATOM 692 C CA . GLY A 1 89 ? -13.908 -1.733 13.828 1.00 94.19 89 GLY A CA 1
ATOM 693 C C . GLY A 1 89 ? -14.379 -1.521 12.382 1.00 94.19 89 GLY A C 1
ATOM 694 O O . GLY A 1 89 ? -14.647 -2.501 11.691 1.00 94.19 89 GLY A O 1
ATOM 695 N N . TYR A 1 90 ? -14.482 -0.276 11.897 1.00 92.88 90 TYR A N 1
ATOM 696 C CA . TYR A 1 90 ? -14.971 0.007 10.546 1.00 92.88 90 TYR A CA 1
ATOM 697 C C . TYR A 1 90 ? -13.968 -0.355 9.454 1.00 92.88 90 TYR A C 1
ATOM 699 O O . TYR A 1 90 ? -12.791 -0.002 9.514 1.00 92.88 90 TYR A O 1
ATOM 707 N N . THR A 1 91 ? -14.478 -0.998 8.410 1.00 94.50 91 THR A N 1
ATOM 708 C CA . THR A 1 91 ? -13.740 -1.365 7.201 1.00 94.50 91 THR A CA 1
ATOM 709 C C . THR A 1 91 ? -14.123 -0.440 6.041 1.00 94.50 91 THR A C 1
ATOM 711 O O . THR A 1 91 ? -15.053 0.361 6.146 1.00 94.50 91 THR A O 1
ATOM 714 N N . ARG A 1 92 ? -13.387 -0.521 4.927 1.00 93.06 92 ARG A N 1
ATOM 715 C CA . ARG A 1 92 ? -13.631 0.243 3.688 1.00 93.06 92 ARG A CA 1
ATOM 716 C C . ARG A 1 92 ? -13.625 1.766 3.878 1.00 93.06 92 ARG A C 1
ATOM 718 O O . ARG A 1 92 ? -14.442 2.487 3.312 1.00 93.06 92 ARG A O 1
ATOM 725 N N . ILE A 1 93 ? -12.666 2.273 4.643 1.00 91.00 93 ILE A N 1
ATOM 726 C CA . ILE A 1 93 ? -12.485 3.702 4.910 1.00 91.00 93 ILE A CA 1
ATOM 727 C C . ILE A 1 93 ? -11.913 4.383 3.650 1.00 91.00 93 ILE A C 1
ATOM 729 O O . ILE A 1 93 ? -10.752 4.161 3.315 1.00 91.00 93 ILE A O 1
ATOM 733 N N . THR A 1 94 ? -12.700 5.208 2.947 1.00 79.75 94 THR A N 1
ATOM 734 C CA . THR A 1 94 ? -12.292 5.863 1.678 1.00 79.75 94 THR A CA 1
ATOM 735 C C . THR A 1 94 ? -11.904 7.339 1.811 1.00 79.75 94 THR A C 1
ATOM 737 O O . THR A 1 94 ? -11.103 7.835 1.023 1.00 79.75 94 THR A O 1
ATOM 740 N N . ASN A 1 95 ? -12.407 8.053 2.820 1.00 67.62 95 ASN A N 1
ATOM 741 C CA . ASN A 1 95 ? -12.254 9.513 2.918 1.00 67.62 95 ASN A CA 1
ATOM 742 C C . ASN A 1 95 ? -11.099 9.917 3.846 1.00 67.62 95 ASN A C 1
ATOM 744 O O . ASN A 1 95 ? -11.282 10.680 4.788 1.00 67.62 95 ASN A O 1
ATOM 748 N N . LEU A 1 96 ? -9.889 9.402 3.611 1.00 67.38 96 LEU A N 1
ATOM 749 C CA . LEU A 1 96 ? -8.722 9.730 4.451 1.00 67.38 96 LEU A CA 1
ATOM 750 C C . LEU A 1 96 ? -8.225 11.177 4.277 1.00 67.38 96 LEU A C 1
ATOM 752 O O . 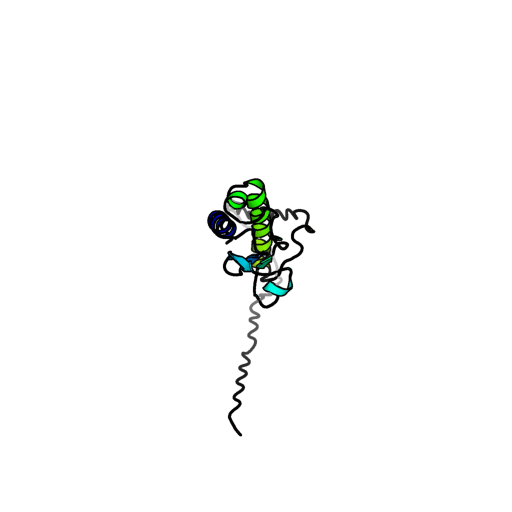LEU A 1 96 ? -7.549 11.696 5.163 1.00 67.38 96 LEU A O 1
ATOM 756 N N . TRP A 1 97 ? -8.571 11.825 3.160 1.00 54.84 97 TRP A N 1
ATOM 757 C CA . TRP A 1 97 ? -8.165 13.196 2.814 1.00 54.84 97 TRP A CA 1
ATOM 758 C C . TRP A 1 97 ? -9.109 14.277 3.356 1.00 54.84 97 TRP A C 1
ATOM 760 O O . TRP A 1 97 ? -8.729 15.440 3.427 1.00 54.84 97 TRP A O 1
ATOM 770 N N . GLU A 1 98 ? -10.327 13.899 3.746 1.00 45.03 98 GLU A N 1
ATOM 771 C CA . GLU A 1 98 ? -11.384 14.829 4.169 1.00 45.03 98 GLU A CA 1
ATOM 772 C C . GLU A 1 98 ? -11.327 15.150 5.671 1.00 45.03 98 GLU A C 1
ATOM 774 O O . GLU A 1 98 ? -12.021 16.037 6.161 1.00 45.03 98 GLU A O 1
ATOM 779 N N . TYR A 1 99 ? -10.459 14.459 6.410 1.00 41.00 99 TYR A N 1
ATOM 780 C CA . TYR A 1 99 ? -10.213 14.736 7.815 1.00 41.00 99 TYR A CA 1
ATOM 781 C C . TYR A 1 99 ? -8.925 15.558 7.947 1.00 41.00 99 TYR A C 1
ATOM 783 O O . TYR A 1 99 ? -7.829 14.980 7.893 1.00 41.00 99 TYR A O 1
ATOM 791 N N . PRO A 1 100 ? -9.000 16.891 8.161 1.00 39.28 100 PRO A N 1
ATOM 792 C CA . PRO A 1 100 ? -7.886 17.584 8.796 1.00 39.28 100 PRO A CA 1
ATOM 793 C C . PRO A 1 100 ? -7.527 16.813 10.075 1.00 39.28 100 PRO A C 1
ATOM 795 O O . PRO A 1 100 ? -8.420 16.224 10.692 1.00 39.28 100 PRO A O 1
ATOM 798 N N . PRO A 1 101 ? -6.241 16.746 10.456 1.00 43.56 101 PRO A N 1
ATOM 799 C CA . PRO A 1 101 ? -5.825 15.989 11.624 1.00 43.56 101 PRO A CA 1
ATOM 800 C C . PRO A 1 101 ? -6.597 16.511 12.836 1.00 43.56 101 PRO A C 1
ATOM 802 O O . PRO A 1 101 ? -6.276 17.567 13.377 1.00 43.56 101 PRO A O 1
ATOM 805 N N . LEU A 1 102 ? -7.622 15.774 13.266 1.00 41.00 102 LEU A N 1
ATOM 806 C CA . LEU A 1 102 ? -8.173 15.936 14.593 1.00 41.00 102 LEU A CA 1
ATOM 807 C C . LEU A 1 102 ? -7.095 15.395 15.523 1.00 41.00 102 LEU A C 1
ATOM 809 O O . LEU A 1 102 ? -7.058 14.215 15.862 1.00 41.00 102 LEU A O 1
ATOM 813 N N . PHE A 1 103 ? -6.174 16.284 15.888 1.00 38.28 103 PHE A N 1
ATOM 814 C CA . PHE A 1 103 ? -5.418 16.204 17.123 1.00 38.28 103 PHE A CA 1
ATOM 815 C C . PHE A 1 103 ? -6.434 16.185 18.276 1.00 38.28 103 PHE A C 1
ATOM 817 O O . PHE A 1 103 ? -6.601 17.158 19.005 1.00 38.28 103 PHE A O 1
ATOM 824 N N . HIS A 1 104 ? -7.117 15.060 18.477 1.00 39.28 104 HIS A N 1
ATOM 825 C CA . HIS A 1 104 ? -7.538 14.685 19.811 1.00 39.28 104 HIS A CA 1
ATOM 826 C C . HIS A 1 104 ? -6.269 14.210 20.502 1.00 39.28 104 HIS A C 1
ATOM 828 O O . HIS A 1 104 ? -5.945 13.027 20.544 1.00 39.28 104 HIS A O 1
ATOM 834 N N . ALA A 1 105 ? -5.508 15.184 21.003 1.00 40.53 105 ALA A N 1
ATOM 835 C CA . ALA A 1 105 ? -4.632 14.942 22.124 1.00 40.53 105 ALA A CA 1
ATOM 836 C C . ALA A 1 105 ? -5.517 14.328 23.212 1.00 40.53 105 ALA A C 1
ATOM 838 O O . ALA A 1 105 ? -6.274 15.030 23.881 1.00 40.53 105 ALA A O 1
ATOM 839 N N . THR A 1 106 ? -5.471 13.007 23.360 1.00 41.97 106 THR A N 1
ATOM 840 C CA . THR A 1 106 ? -5.866 12.374 24.606 1.00 41.97 106 THR A CA 1
ATOM 841 C C . THR A 1 106 ? -4.894 12.905 25.643 1.00 41.97 106 THR A C 1
ATOM 843 O O . THR A 1 106 ? -3.778 12.407 25.799 1.00 41.97 106 THR A O 1
ATOM 846 N N . THR A 1 107 ? -5.295 13.977 26.316 1.00 42.44 107 THR A N 1
ATOM 847 C CA . THR A 1 107 ? -4.818 14.300 27.647 1.00 42.44 107 THR A CA 1
ATOM 848 C C . THR A 1 107 ? -5.064 13.055 28.481 1.00 42.44 107 THR A C 1
ATOM 850 O O . THR A 1 107 ? -6.160 12.822 28.981 1.00 42.44 107 THR A O 1
ATOM 853 N N . SER A 1 108 ? -4.031 12.220 28.604 1.00 41.19 108 SER A N 1
ATOM 854 C CA . SER A 1 108 ? -3.911 11.297 29.719 1.00 41.19 108 SER A CA 1
ATOM 855 C C . SER A 1 108 ? -4.080 12.140 30.970 1.00 41.19 108 SER A C 1
ATOM 857 O O . SER A 1 108 ? -3.173 12.874 31.367 1.00 41.19 108 SER A O 1
ATOM 859 N N . THR A 1 109 ? -5.269 12.079 31.562 1.00 42.47 109 THR A N 1
ATOM 860 C CA . THR A 1 109 ? -5.515 12.501 32.930 1.00 42.47 109 THR A CA 1
ATOM 861 C C . THR A 1 109 ? -4.614 11.640 33.801 1.00 42.47 109 THR A C 1
ATOM 863 O O . THR A 1 109 ? -4.961 10.541 34.225 1.00 42.47 109 THR A O 1
ATOM 866 N N . GLN A 1 110 ? -3.398 12.128 34.019 1.00 46.53 110 GLN A N 1
ATOM 867 C CA . GLN A 1 110 ? -2.502 11.620 35.029 1.00 46.53 110 GLN A CA 1
ATOM 868 C C . GLN A 1 110 ? -3.140 12.014 36.362 1.00 46.53 110 GLN A C 1
ATOM 870 O O . GLN A 1 110 ? -2.938 13.116 36.869 1.00 46.53 110 GLN A O 1
ATOM 875 N N . ILE A 1 111 ? -3.981 11.129 36.903 1.00 48.59 111 ILE A N 1
ATOM 876 C CA . ILE A 1 111 ? -4.417 11.193 38.295 1.00 48.59 111 ILE A CA 1
ATOM 877 C C . ILE A 1 111 ? -3.151 10.968 39.123 1.00 48.59 111 ILE A C 1
ATOM 879 O O . ILE A 1 111 ? -2.781 9.845 39.464 1.00 48.59 111 ILE A O 1
ATOM 883 N N . MET A 1 112 ? -2.427 12.053 39.399 1.00 39.94 112 MET A N 1
ATOM 884 C CA . MET A 1 112 ? -1.445 12.065 40.465 1.00 39.94 112 MET A CA 1
ATOM 885 C C . MET A 1 112 ? -2.215 11.935 41.774 1.00 39.94 112 MET A C 1
ATOM 887 O O . MET A 1 112 ? -2.706 12.914 42.331 1.00 39.94 112 MET A O 1
ATOM 891 N N . ASN A 1 113 ? -2.275 10.708 42.281 1.00 51.25 113 ASN A N 1
ATOM 892 C CA . ASN A 1 113 ? -2.465 10.438 43.697 1.00 51.25 113 ASN A CA 1
ATOM 893 C C . ASN A 1 113 ? -1.297 11.063 44.474 1.00 51.25 113 ASN A C 1
ATOM 895 O O . ASN A 1 113 ? -0.326 10.392 44.824 1.00 51.25 113 ASN A O 1
ATOM 899 N N . ARG A 1 114 ? -1.371 12.368 44.754 1.00 44.75 114 ARG A N 1
ATOM 900 C CA . ARG A 1 114 ? -0.570 12.981 45.813 1.00 44.75 114 ARG A CA 1
ATOM 901 C C . ARG A 1 114 ? -1.350 12.909 47.114 1.00 44.75 114 ARG A C 1
ATOM 903 O O . ARG A 1 114 ? -2.186 13.746 47.430 1.00 44.75 114 ARG A O 1
ATOM 910 N N . SER A 1 115 ? -1.016 11.848 47.838 1.00 48.56 115 SER A N 1
ATOM 911 C CA . SER A 1 115 ? -1.196 11.644 49.268 1.00 48.56 115 SER A CA 1
ATOM 912 C C . SER A 1 115 ? -1.039 12.957 50.049 1.00 48.56 115 SER A C 1
ATOM 914 O O . SER A 1 115 ? 0.072 13.447 50.258 1.00 48.56 115 SER A O 1
ATOM 916 N N . LEU A 1 116 ? -2.158 13.543 50.477 1.00 43.06 116 LEU A N 1
ATOM 917 C CA . LEU A 1 116 ? -2.167 14.541 51.538 1.00 43.06 116 LEU A CA 1
ATOM 918 C C . LEU A 1 116 ? -2.104 13.778 52.861 1.00 43.06 116 LEU A C 1
ATOM 920 O O . LEU A 1 116 ? -3.116 13.345 53.407 1.00 43.06 116 LEU A O 1
ATOM 924 N N . THR A 1 117 ? -0.894 13.602 53.387 1.00 50.66 117 THR A N 1
ATOM 925 C CA . THR A 1 117 ? -0.691 13.186 54.775 1.00 50.66 117 THR A CA 1
ATOM 926 C C . THR A 1 117 ? -1.185 14.293 55.707 1.00 50.66 117 THR A C 1
ATOM 928 O O . THR A 1 117 ? -0.426 15.189 56.085 1.00 50.66 117 THR A O 1
ATOM 931 N N . ALA A 1 118 ? -2.458 14.238 56.092 1.00 43.50 118 ALA A N 1
ATOM 932 C CA . ALA A 1 118 ? -2.985 15.016 57.201 1.00 43.50 118 ALA A CA 1
ATOM 933 C C . ALA A 1 118 ? -2.467 14.410 58.516 1.00 43.50 118 ALA A C 1
ATOM 935 O O . ALA A 1 118 ? -2.900 13.349 58.963 1.00 43.50 118 ALA A O 1
ATOM 936 N N . ARG A 1 119 ? -1.492 15.083 59.140 1.00 45.00 119 ARG A N 1
ATOM 937 C CA . ARG A 1 119 ? -1.061 14.786 60.512 1.00 45.00 119 ARG A CA 1
ATOM 938 C C . ARG A 1 119 ? -2.186 15.168 61.475 1.00 45.00 119 ARG A C 1
ATOM 940 O O . ARG A 1 119 ? -2.301 16.327 61.861 1.00 45.00 119 ARG A O 1
ATOM 947 N N . CYS A 1 120 ? -2.969 14.189 61.919 1.00 37.31 120 CYS A N 1
ATOM 948 C CA . CYS A 1 120 ? -3.813 14.332 63.104 1.00 37.31 120 CYS A CA 1
ATOM 949 C C . CYS A 1 120 ? -2.930 14.466 64.355 1.00 37.31 120 CYS A C 1
ATOM 951 O O . CYS A 1 120 ? -2.410 13.478 64.877 1.00 37.31 120 CYS A O 1
ATOM 953 N N . ARG A 1 121 ? -2.774 15.693 64.865 1.00 44.28 121 ARG A N 1
ATOM 954 C CA . ARG A 1 121 ? -2.363 15.912 66.257 1.00 44.28 121 ARG A CA 1
ATOM 955 C C . ARG A 1 121 ? -3.562 15.635 67.166 1.00 44.28 121 ARG A C 1
ATOM 957 O O . ARG A 1 121 ? -4.632 16.203 66.991 1.00 44.28 121 ARG A O 1
ATOM 964 N N . LYS A 1 122 ? -3.363 14.720 68.117 1.00 41.03 122 LYS A N 1
ATOM 965 C CA . LYS A 1 122 ? -4.311 14.354 69.177 1.00 41.03 122 LYS A CA 1
ATOM 966 C C . LYS A 1 122 ? -4.374 15.423 70.279 1.00 41.03 122 LYS A C 1
ATOM 968 O O . LYS A 1 122 ? -3.327 15.943 70.661 1.00 41.03 122 LYS A O 1
ATOM 973 N N . ARG A 1 123 ? -5.574 15.491 70.888 1.00 38.97 123 ARG A N 1
ATOM 974 C CA . ARG A 1 123 ? -5.973 15.874 72.273 1.00 38.97 123 ARG A CA 1
ATOM 975 C C . ARG A 1 123 ? -6.711 17.224 72.409 1.00 38.97 123 ARG A C 1
ATOM 977 O O . ARG A 1 123 ? -6.339 18.156 71.711 1.00 38.97 123 ARG A O 1
ATOM 984 N N . PRO A 1 124 ? -7.586 17.396 73.427 1.00 49.00 124 PRO A N 1
ATOM 985 C CA . PRO A 1 124 ? -8.620 16.477 73.937 1.00 49.00 124 PRO A CA 1
ATOM 986 C C . PRO A 1 124 ? -10.011 17.149 74.163 1.00 49.00 124 PRO A C 1
ATOM 988 O O . PRO A 1 124 ? -10.098 18.347 74.372 1.00 49.00 124 PRO A O 1
ATOM 991 N N . ILE A 1 125 ? -11.065 16.314 74.136 1.00 44.81 125 ILE A N 1
ATOM 992 C CA . ILE A 1 125 ? -12.336 16.289 74.914 1.00 44.81 125 ILE A CA 1
ATOM 993 C C . ILE A 1 125 ? -13.013 17.624 75.323 1.00 44.81 125 ILE A C 1
ATOM 995 O O . ILE A 1 125 ? -12.464 18.343 76.147 1.00 44.81 125 ILE A O 1
ATOM 999 N N . LEU A 1 126 ? -14.284 17.827 74.908 1.00 41.88 126 LEU A N 1
ATOM 1000 C CA . LEU A 1 126 ? -15.470 18.059 75.780 1.00 41.88 126 LEU A CA 1
ATOM 1001 C C . LEU A 1 126 ? -16.797 18.194 74.967 1.00 41.88 126 LEU A C 1
ATOM 1003 O O . LEU A 1 126 ? -16.972 19.132 74.205 1.00 41.88 126 LEU A O 1
ATOM 1007 N N . VAL A 1 127 ? -17.687 17.209 75.195 1.00 43.25 127 VAL A N 1
ATOM 1008 C CA . VAL A 1 127 ? -19.180 17.156 75.287 1.00 43.25 127 VAL A CA 1
ATOM 1009 C C . VAL A 1 127 ? -20.146 17.697 74.207 1.00 43.25 127 VAL A C 1
ATOM 1011 O O . VAL A 1 127 ? -20.077 18.846 73.799 1.00 43.25 127 VAL A O 1
ATOM 1014 N N . SER A 1 128 ? -21.201 16.876 74.003 1.00 37.31 128 SER A N 1
ATOM 1015 C CA . SER A 1 128 ? -22.615 17.208 73.683 1.00 37.31 128 SER A CA 1
ATOM 1016 C C . SER A 1 128 ? -22.914 17.584 72.221 1.00 37.31 128 SER A C 1
ATOM 1018 O O . SER A 1 128 ? -22.198 18.379 71.644 1.00 37.31 128 SER A O 1
ATOM 1020 N N . SER A 1 129 ? -23.951 17.125 71.511 1.00 40.84 129 SER A N 1
ATOM 1021 C CA . SER A 1 129 ? -25.141 16.292 71.763 1.00 40.84 129 SER A CA 1
ATOM 1022 C C . SER A 1 129 ? -25.821 16.000 70.404 1.00 40.84 129 SER A C 1
ATOM 1024 O O . SER A 1 129 ? -25.694 16.800 69.484 1.00 40.84 129 SER A O 1
ATOM 1026 N N . THR A 1 130 ? -26.585 14.895 70.334 1.00 40.75 130 THR A N 1
ATOM 1027 C CA . THR A 1 130 ? -27.714 14.585 69.407 1.00 40.75 130 THR A CA 1
ATOM 1028 C C . THR A 1 130 ? -27.445 14.545 67.888 1.00 40.75 130 THR A C 1
ATOM 1030 O O . THR A 1 130 ? -27.215 15.559 67.251 1.00 40.75 130 THR A O 1
ATOM 1033 N N . CYS A 1 131 ? -27.372 13.352 67.277 1.00 35.62 131 CYS A N 1
ATOM 1034 C CA . CYS A 1 131 ? -28.474 12.591 66.638 1.00 35.62 131 CYS A CA 1
ATOM 1035 C C . CYS A 1 131 ? -29.052 13.193 65.340 1.00 35.62 131 CYS A C 1
ATOM 1037 O O . CYS A 1 131 ? -29.945 14.026 65.414 1.00 35.62 131 CYS A O 1
ATOM 1039 N N . THR A 1 132 ? -28.686 12.637 64.172 1.00 42.72 132 THR A N 1
ATOM 1040 C CA . THR A 1 132 ? -29.647 12.139 63.151 1.00 42.72 132 THR A CA 1
ATOM 1041 C C . THR A 1 132 ? -28.950 11.232 62.115 1.00 42.72 132 THR A C 1
ATOM 1043 O O . THR A 1 132 ? -27.969 11.608 61.484 1.00 42.72 132 THR A O 1
ATOM 1046 N N . ARG A 1 133 ? -29.450 9.997 61.992 1.00 43.94 133 ARG A N 1
ATOM 1047 C CA . ARG A 1 133 ? -29.252 9.010 60.900 1.00 43.94 133 ARG A CA 1
ATOM 1048 C C . ARG A 1 133 ? -30.186 9.368 59.706 1.00 43.94 133 ARG A C 1
ATOM 1050 O O . ARG A 1 133 ? -30.972 10.293 59.904 1.00 43.94 133 ARG A O 1
ATOM 1057 N N . PRO A 1 134 ? -30.269 8.617 58.572 1.00 53.78 134 PRO A N 1
ATOM 1058 C CA . PRO A 1 134 ? -29.555 7.385 58.173 1.00 53.78 134 PRO A CA 1
ATOM 1059 C C . PRO A 1 134 ? -29.042 7.318 56.702 1.00 53.78 134 PRO A C 1
ATOM 1061 O O . PRO A 1 134 ? -29.474 8.052 55.826 1.00 53.78 134 PRO A O 1
ATOM 1064 N N . HIS A 1 135 ? -28.148 6.343 56.476 1.00 40.34 135 HIS A N 1
ATOM 1065 C CA . HIS A 1 135 ? -28.032 5.384 55.354 1.00 40.34 135 HIS A CA 1
ATOM 1066 C C . HIS A 1 135 ? -28.580 5.729 53.956 1.00 40.34 135 HIS A C 1
ATOM 1068 O O . HIS A 1 135 ? -29.786 5.832 53.810 1.00 40.34 135 HIS A O 1
ATOM 1074 N N . TYR A 1 136 ? -27.727 5.602 52.925 1.00 46.31 136 TYR A N 1
ATOM 1075 C CA . TYR A 1 136 ? -27.996 4.756 51.745 1.00 46.31 136 TYR A CA 1
ATOM 1076 C C . TYR A 1 136 ? -26.679 4.210 51.160 1.00 46.31 136 TYR A C 1
ATOM 1078 O O . TYR A 1 136 ? -25.844 4.955 50.655 1.00 46.31 136 TYR A O 1
ATOM 1086 N N . CYS A 1 137 ? -26.509 2.888 51.244 1.00 34.03 137 CYS A N 1
ATOM 1087 C CA . CYS A 1 137 ? -25.594 2.109 50.412 1.00 34.03 137 CYS A CA 1
ATOM 1088 C C . CYS A 1 137 ? -26.252 1.904 49.042 1.00 34.03 137 CYS A C 1
ATOM 1090 O O . CYS A 1 137 ? -27.418 1.520 48.992 1.00 34.03 137 CYS A O 1
ATOM 1092 N N . TRP A 1 138 ? -25.512 2.103 47.953 1.00 38.00 138 TRP A N 1
ATOM 1093 C CA . TRP A 1 138 ? -25.886 1.597 46.632 1.00 38.00 138 TRP A CA 1
ATOM 1094 C C . TRP A 1 138 ? -24.997 0.397 46.321 1.00 38.00 138 TRP A C 1
ATOM 1096 O O . TRP A 1 138 ? -23.786 0.539 46.162 1.00 38.00 138 TRP A O 1
ATOM 1106 N N . ALA A 1 139 ? -25.619 -0.779 46.302 1.00 41.06 139 ALA A N 1
ATOM 1107 C CA . ALA A 1 139 ? -25.060 -2.030 45.822 1.00 41.06 139 ALA A CA 1
ATOM 1108 C C . ALA A 1 139 ? -25.786 -2.435 44.532 1.00 41.06 139 ALA A C 1
ATOM 1110 O O . ALA A 1 139 ? -26.991 -2.226 44.409 1.00 41.06 139 ALA A O 1
ATOM 1111 N N . ASP A 1 140 ? -25.002 -3.006 43.621 1.00 42.47 140 ASP A N 1
ATOM 1112 C CA . ASP A 1 140 ? -25.340 -3.998 42.598 1.00 42.47 140 ASP A CA 1
ATOM 1113 C C . ASP A 1 140 ? -26.551 -3.791 41.678 1.00 42.47 140 ASP A C 1
ATOM 1115 O O . ASP A 1 140 ? -27.709 -3.964 42.048 1.00 42.47 140 ASP A O 1
ATOM 1119 N N . LEU A 1 141 ? -26.245 -3.624 40.387 1.00 46.22 141 LEU A N 1
ATOM 1120 C CA . LEU A 1 141 ? -27.146 -3.973 39.289 1.00 46.22 141 LEU A CA 1
ATOM 1121 C C . LEU A 1 141 ? -26.349 -4.634 38.155 1.00 46.22 141 LEU A C 1
ATOM 1123 O O . LEU A 1 141 ? -25.956 -4.016 37.167 1.00 46.22 141 LEU A O 1
ATOM 1127 N N . ILE A 1 142 ? -26.118 -5.936 38.329 1.00 47.75 142 ILE A N 1
ATOM 1128 C CA . ILE A 1 142 ? -25.657 -6.867 37.296 1.00 47.75 142 ILE A CA 1
ATOM 1129 C C . ILE A 1 142 ? -26.849 -7.170 36.378 1.00 47.75 142 ILE A C 1
ATOM 1131 O O . ILE A 1 142 ? -27.758 -7.907 36.753 1.00 47.75 142 ILE A O 1
ATOM 1135 N N . HIS A 1 143 ? -26.841 -6.632 35.159 1.00 53.41 143 HIS A N 1
ATOM 1136 C CA . HIS A 1 143 ? -27.759 -7.051 34.099 1.00 53.41 143 HIS A CA 1
ATOM 1137 C C . HIS A 1 143 ? -27.130 -8.189 33.284 1.00 53.41 143 HIS A C 1
ATOM 1139 O O . HIS A 1 143 ? -26.331 -7.962 32.378 1.00 53.41 143 HIS A O 1
ATOM 1145 N N . LYS A 1 144 ? -27.529 -9.428 33.593 1.0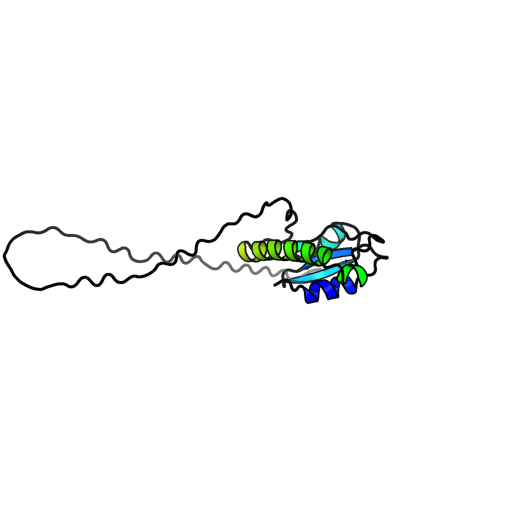0 45.25 144 LYS A N 1
ATOM 1146 C CA . LYS A 1 144 ? -27.443 -10.559 32.659 1.00 45.25 144 LYS A CA 1
ATOM 1147 C C . LYS A 1 144 ? -28.502 -10.364 31.569 1.00 45.25 144 LYS A C 1
ATOM 1149 O O . LYS A 1 144 ? -29.668 -10.151 31.896 1.00 45.25 144 LYS A O 1
ATOM 1154 N N . LYS A 1 145 ? -28.128 -10.488 30.293 1.00 52.44 145 LYS A N 1
ATOM 1155 C CA . LYS A 1 145 ? -29.077 -10.757 29.201 1.00 52.44 145 LYS A CA 1
ATOM 1156 C C . LYS A 1 145 ? -28.778 -12.124 28.570 1.00 52.44 145 LYS A C 1
ATOM 1158 O O . LYS A 1 145 ? -27.609 -12.503 28.517 1.00 52.44 145 LYS A O 1
ATOM 1163 N N . PRO A 1 146 ? -29.823 -12.871 28.175 1.00 60.19 146 PRO A N 1
ATOM 1164 C CA . PRO A 1 146 ? -29.727 -14.272 27.788 1.00 60.19 146 PRO A CA 1
ATOM 1165 C C . PRO A 1 146 ? -29.219 -14.486 26.357 1.00 60.19 146 PRO A C 1
ATOM 1167 O O . PRO A 1 146 ? -29.396 -13.650 25.473 1.00 60.19 146 PRO A O 1
ATOM 1170 N N . VAL A 1 147 ? -28.617 -15.662 26.194 1.00 47.59 147 VAL A N 1
ATOM 1171 C CA . VAL A 1 147 ? -28.212 -16.334 24.957 1.00 47.59 147 VAL A CA 1
ATOM 1172 C C . VAL A 1 147 ? -29.446 -16.627 24.098 1.00 47.59 147 VAL A C 1
ATOM 1174 O O . VAL A 1 147 ? -30.440 -17.140 24.610 1.00 47.59 147 VAL A O 1
ATOM 1177 N N . LEU A 1 148 ? -29.375 -16.319 22.804 1.00 52.88 148 LEU A N 1
ATOM 1178 C CA . LEU A 1 148 ? -30.288 -16.835 21.785 1.00 52.88 148 LEU A CA 1
ATOM 1179 C C . LEU A 1 148 ? -29.456 -17.653 20.797 1.00 52.88 148 LEU A C 1
ATOM 1181 O O . LEU A 1 148 ? -28.784 -17.093 19.934 1.00 52.88 148 LEU A O 1
ATOM 1185 N N . ASP A 1 149 ? -29.497 -18.972 20.968 1.00 49.72 149 ASP A N 1
ATOM 1186 C CA . ASP A 1 149 ? -29.076 -19.942 19.964 1.00 49.72 149 ASP A CA 1
ATOM 1187 C C . ASP A 1 149 ? -30.149 -20.009 18.871 1.00 49.72 149 ASP A C 1
ATOM 1189 O O . ASP A 1 149 ? -31.312 -20.304 19.147 1.00 49.72 149 ASP A O 1
ATOM 1193 N N . PHE A 1 150 ? -29.760 -19.748 17.624 1.00 46.94 150 PHE A N 1
ATOM 1194 C CA . PHE A 1 150 ? -30.555 -20.092 16.448 1.00 46.94 150 PHE A CA 1
ATOM 1195 C C . PHE A 1 150 ? -29.800 -21.158 15.657 1.00 46.94 150 PHE A C 1
ATOM 1197 O O . PHE A 1 150 ? -28.808 -20.877 14.988 1.00 46.94 150 PHE A O 1
ATOM 1204 N N . SER A 1 151 ? -30.279 -22.395 15.748 1.00 48.34 151 SER A N 1
ATOM 1205 C CA . SER A 1 151 ? -29.908 -23.495 14.861 1.00 48.34 151 SER A CA 1
ATOM 1206 C C . SER A 1 151 ? -30.937 -23.550 13.731 1.00 48.34 151 SER A C 1
ATOM 1208 O O . SER A 1 151 ? -32.120 -23.747 13.996 1.00 48.34 151 SER A O 1
ATOM 1210 N N . ILE A 1 152 ? -30.509 -23.375 12.480 1.00 55.91 152 ILE A N 1
ATOM 1211 C CA . ILE A 1 152 ? -31.329 -23.695 11.304 1.00 55.91 152 ILE A CA 1
ATOM 1212 C C . ILE A 1 152 ? -30.672 -24.893 10.627 1.00 55.91 152 ILE A C 1
ATOM 1214 O O . ILE A 1 152 ? -29.635 -24.769 9.981 1.00 55.91 152 ILE A O 1
ATOM 1218 N N . THR A 1 153 ? -31.276 -26.061 10.815 1.00 57.75 153 THR A N 1
ATOM 1219 C CA . THR A 1 153 ? -31.064 -27.252 9.993 1.00 57.75 153 THR A CA 1
ATOM 1220 C C . THR A 1 153 ? -32.082 -27.218 8.862 1.00 57.75 153 THR A C 1
ATOM 1222 O O . THR A 1 153 ? -33.278 -27.260 9.138 1.00 57.75 153 THR A O 1
ATOM 1225 N N . ASN A 1 154 ? -31.628 -27.178 7.611 1.00 59.09 154 ASN A N 1
ATOM 1226 C CA . ASN A 1 154 ? -32.450 -27.598 6.481 1.00 59.09 154 ASN A CA 1
ATOM 1227 C C . ASN A 1 154 ? -31.828 -28.866 5.907 1.00 59.09 154 ASN A C 1
ATOM 1229 O O . ASN A 1 154 ? -30.774 -28.828 5.273 1.00 59.09 154 ASN A O 1
ATOM 1233 N N . SER A 1 155 ? -32.490 -29.973 6.218 1.00 59.00 155 SER A N 1
ATOM 1234 C CA . SER A 1 155 ? -32.357 -31.254 5.550 1.00 59.00 155 SER A CA 1
ATOM 1235 C C . SER A 1 155 ? -33.310 -31.285 4.355 1.00 59.00 155 SER A C 1
ATOM 1237 O O . SER A 1 155 ? -34.482 -30.960 4.510 1.00 59.00 155 SER A O 1
ATOM 1239 N N . ASP A 1 156 ? -32.753 -31.725 3.228 1.00 59.41 156 ASP A N 1
ATOM 1240 C CA . ASP A 1 156 ? -33.320 -32.690 2.279 1.00 59.41 156 ASP A CA 1
ATOM 1241 C C . ASP A 1 156 ? -34.443 -32.340 1.280 1.00 59.41 156 ASP A C 1
ATOM 1243 O O . ASP A 1 156 ? -35.338 -31.534 1.517 1.00 59.41 156 ASP A O 1
ATOM 1247 N N . GLU A 1 157 ? -34.344 -33.100 0.175 1.00 56.78 157 GLU A N 1
ATOM 1248 C CA . GLU A 1 157 ? -35.310 -33.411 -0.895 1.00 56.78 157 GLU A CA 1
ATOM 1249 C C . GLU A 1 157 ? -35.497 -32.319 -1.972 1.00 56.78 157 GLU A C 1
ATOM 1251 O O . GLU A 1 157 ? -35.983 -31.225 -1.719 1.00 56.78 157 GLU A O 1
ATOM 1256 N N . THR A 1 158 ? -35.123 -32.524 -3.243 1.00 59.97 158 THR A N 1
ATOM 1257 C CA . THR A 1 158 ? -35.306 -33.699 -4.127 1.00 59.97 158 THR A CA 1
ATOM 1258 C C . THR A 1 158 ? -34.326 -33.674 -5.301 1.00 59.97 158 THR A C 1
ATOM 1260 O O . THR A 1 158 ? -33.903 -32.562 -5.690 1.00 59.97 158 THR A O 1
#

Radius of gyration: 29.73 Å; chains: 1; bounding box: 48×52×93 Å

Secondary structure (DSSP, 8-state):
---HHHHHHHHHH--TTS-EEEEEETTS-EEEEESSSGGGGTTS-EEEEPPPB-TTSS-SHHHHTT-HHHHHHHHHHHHHHHHHHHHH----B--TTS------------------------------------------------------------

Organism: NCBI:txid375489

Foldseek 3Di:
DADLVQVLVQQQPDDLQFKWKWFQAPVNGIHTFTDADDVSCVPDWTLEIDHISHRPPPCGHDSVSPPPVSSVVVVVLSVQSNVCCVVPVDHHDYPSPVDDPPPPPPPPPPPPPPDPPDDDDDDDDDDDDDDDDDDDDDDDDDDDDDDDDDDDDDDDDD

pLDDT: mean 74.44, std 23.67, range [34.03, 98.12]